Protein AF-A0A966A4X1-F1 (afdb_monomer_lite)

Radius of gyration: 16.73 Å; chains: 1; bounding box: 57×36×43 Å

Sequence (156 aa):
MQEGFRSTYYEDMPSPLDRLRGWPRIDSFNQNGSFVRLFLPYYPVRDNLVLDQLCGRAEEVQDRLACLRRLWAVSIEGKPVSMANFESAERADLGMRGLIGLVPLTGLEPGLHRIEVFWNPNPAEEAAPLDDRYTEVSNRFVIPIAFSPAFEMSLD

Secondary structure (DSSP, 8-state):
--SS--GGGBTTS--TTGGG----EES-SEE-SSEEEEEEEE-HHHHHHHHHHH-----SHHHHHHHHHHTEEEEETTEEEPGGGPEEEEETTTTEEEEEEEEE-TTPPSEEEEEEEEESSS--TT---SBTTB--S-EEEEEEEEE---------

Structure (mmCIF, N/CA/C/O backbone):
data_AF-A0A966A4X1-F1
#
_entry.id   AF-A0A966A4X1-F1
#
loop_
_atom_site.group_PDB
_atom_site.id
_atom_site.type_symbol
_atom_site.label_atom_id
_atom_site.label_alt_id
_atom_site.label_comp_id
_atom_site.label_asym_id
_atom_site.label_entity_id
_atom_site.label_seq_id
_atom_site.pdbx_PDB_ins_code
_atom_site.Cartn_x
_atom_site.Cartn_y
_atom_site.Cartn_z
_atom_site.occupancy
_atom_site.B_iso_or_equiv
_atom_site.auth_seq_id
_atom_site.auth_comp_id
_atom_site.auth_asym_id
_atom_site.auth_atom_id
_atom_site.pdbx_PDB_model_num
ATOM 1 N N . MET A 1 1 ? 11.928 -10.903 14.076 1.00 44.88 1 MET A N 1
ATOM 2 C CA . MET A 1 1 ? 10.459 -10.743 13.996 1.00 44.88 1 MET A CA 1
ATOM 3 C C . MET A 1 1 ? 10.112 -9.922 12.759 1.00 44.88 1 MET A C 1
ATOM 5 O O . MET A 1 1 ? 10.337 -8.717 12.768 1.00 44.88 1 MET A O 1
ATOM 9 N N . GLN A 1 2 ? 9.668 -10.555 11.669 1.00 53.53 2 GLN A N 1
ATOM 10 C CA . GLN A 1 2 ? 9.130 -9.852 10.484 1.00 53.53 2 GLN A CA 1
ATOM 11 C C . GLN A 1 2 ? 7.655 -9.459 10.674 1.00 53.53 2 GLN A C 1
ATOM 13 O O . GLN A 1 2 ? 7.199 -8.497 10.069 1.00 53.53 2 GLN A O 1
ATOM 18 N N . GLU A 1 3 ? 6.967 -10.120 11.604 1.00 64.69 3 GLU A N 1
ATOM 19 C CA . GLU A 1 3 ? 5.580 -9.859 11.983 1.00 64.69 3 GLU A CA 1
ATOM 20 C C . GLU A 1 3 ? 5.522 -8.973 13.237 1.00 64.69 3 GLU A C 1
ATOM 22 O O . GLU A 1 3 ? 6.268 -9.201 14.194 1.00 64.69 3 GLU A O 1
ATOM 27 N N . GLY A 1 4 ? 4.671 -7.942 13.223 1.00 76.25 4 GLY A N 1
ATOM 28 C CA . GLY A 1 4 ? 4.446 -7.054 14.367 1.00 76.25 4 GLY A CA 1
ATOM 29 C C . GLY A 1 4 ? 4.264 -5.582 13.993 1.00 76.25 4 GLY A C 1
ATOM 30 O O . GLY A 1 4 ? 4.464 -5.175 12.849 1.00 76.25 4 GLY A O 1
ATOM 31 N N . PHE A 1 5 ? 3.888 -4.777 14.985 1.00 88.94 5 PHE A N 1
ATOM 32 C CA . PHE A 1 5 ? 3.736 -3.332 14.838 1.00 88.94 5 PHE A CA 1
ATOM 33 C C . PHE A 1 5 ? 5.082 -2.672 14.503 1.00 88.94 5 PHE A C 1
ATOM 35 O O . PHE A 1 5 ? 6.069 -2.855 15.218 1.00 88.94 5 PHE A O 1
ATOM 42 N N . ARG A 1 6 ? 5.123 -1.880 13.426 1.00 90.19 6 ARG A N 1
ATOM 43 C CA . ARG A 1 6 ? 6.301 -1.106 13.015 1.00 90.19 6 ARG A CA 1
ATOM 44 C C . ARG A 1 6 ? 5.876 0.313 12.677 1.00 90.19 6 ARG A C 1
ATOM 46 O O . ARG A 1 6 ? 5.051 0.495 11.789 1.00 90.19 6 ARG A O 1
ATOM 53 N N . SER A 1 7 ? 6.475 1.298 13.347 1.00 90.56 7 SER A N 1
ATOM 54 C CA . SER A 1 7 ? 6.157 2.718 13.142 1.00 90.56 7 SER A CA 1
ATOM 55 C C . SER A 1 7 ? 6.338 3.166 11.689 1.00 90.56 7 SER A C 1
ATOM 57 O O . SER A 1 7 ? 5.587 4.006 11.224 1.00 90.56 7 SER A O 1
ATOM 59 N N . THR A 1 8 ? 7.263 2.540 10.948 1.00 90.94 8 THR A N 1
ATOM 60 C CA . THR A 1 8 ? 7.550 2.813 9.530 1.00 90.94 8 THR A CA 1
ATOM 61 C C . THR A 1 8 ? 6.318 2.775 8.617 1.00 90.94 8 THR A C 1
ATOM 63 O O . THR A 1 8 ? 6.329 3.431 7.576 1.00 90.94 8 THR A O 1
ATOM 66 N N . TYR A 1 9 ? 5.278 2.015 8.980 1.00 93.38 9 TYR A N 1
ATOM 67 C CA . TYR A 1 9 ? 4.041 1.939 8.202 1.00 93.38 9 TYR A CA 1
ATOM 68 C C . TYR A 1 9 ? 3.117 3.146 8.392 1.00 93.38 9 TYR A C 1
ATOM 70 O O . TYR A 1 9 ? 2.237 3.334 7.559 1.00 93.38 9 TYR A O 1
ATOM 78 N N . TYR A 1 10 ? 3.281 3.943 9.449 1.00 94.19 10 TYR A N 1
ATOM 79 C CA . TYR A 1 10 ? 2.341 5.007 9.800 1.00 94.19 10 TYR A CA 1
ATOM 80 C C . TYR A 1 10 ? 2.980 6.378 9.622 1.00 94.19 10 TYR A C 1
ATOM 82 O O . TYR A 1 10 ? 4.070 6.660 10.124 1.00 94.19 10 TYR A O 1
ATOM 90 N N . GLU A 1 11 ? 2.304 7.241 8.880 1.00 91.75 11 GLU A N 1
ATOM 91 C CA . GLU A 1 11 ? 2.813 8.572 8.553 1.00 91.75 11 GLU A CA 1
ATOM 92 C C . GLU A 1 11 ? 2.804 9.521 9.757 1.00 91.75 11 GLU A C 1
ATOM 94 O O . GLU A 1 11 ? 3.646 10.416 9.839 1.00 91.75 11 GLU A O 1
ATOM 99 N N . ASP A 1 12 ? 1.919 9.279 10.723 1.00 93.00 12 ASP A N 1
ATOM 100 C CA . ASP A 1 12 ? 1.836 9.999 11.996 1.00 93.00 12 ASP A CA 1
ATOM 101 C C . ASP A 1 12 ? 2.873 9.553 13.045 1.00 93.00 12 ASP A C 1
ATOM 103 O O . ASP A 1 12 ? 2.985 10.173 14.105 1.00 93.00 12 ASP A O 1
ATOM 107 N N . MET A 1 13 ? 3.689 8.535 12.745 1.00 91.00 13 MET A N 1
ATOM 108 C CA . MET A 1 13 ? 4.776 8.056 13.609 1.00 91.00 13 MET A CA 1
ATOM 109 C C . MET A 1 13 ? 6.148 8.155 12.923 1.00 91.00 13 MET A C 1
ATOM 111 O O . MET A 1 13 ? 6.845 7.146 12.771 1.00 91.00 13 MET A O 1
ATOM 115 N N . PRO A 1 14 ? 6.573 9.358 12.491 1.00 79.62 14 PRO A N 1
ATOM 116 C CA . PRO A 1 14 ? 7.749 9.507 11.648 1.00 79.62 14 PRO A CA 1
ATOM 117 C C . PRO A 1 14 ? 9.046 9.156 12.386 1.00 79.62 14 PRO A C 1
ATOM 119 O O . PRO A 1 14 ? 9.340 9.690 13.455 1.00 79.62 14 PRO A O 1
ATOM 122 N N . SER A 1 15 ? 9.899 8.356 11.743 1.00 80.69 15 SER A N 1
ATOM 123 C CA . SER A 1 15 ? 11.330 8.284 12.049 1.00 80.69 15 SER A CA 1
ATOM 124 C C . SER A 1 15 ? 12.159 8.799 10.867 1.00 80.69 15 SER A C 1
ATOM 126 O O . SER A 1 15 ? 11.844 8.483 9.714 1.00 80.69 15 SER A O 1
ATOM 128 N N . PRO A 1 16 ? 13.264 9.540 11.096 1.00 73.94 16 PRO A N 1
ATOM 129 C CA . PRO A 1 16 ? 14.176 9.951 10.026 1.00 73.94 16 PRO A CA 1
ATOM 130 C C . PRO A 1 16 ? 14.681 8.784 9.164 1.00 73.94 16 PRO A C 1
ATOM 132 O O . PRO A 1 16 ? 14.910 8.955 7.968 1.00 73.94 16 PRO A O 1
ATOM 135 N N . LEU A 1 17 ? 14.808 7.589 9.752 1.00 72.75 17 LEU A N 1
ATOM 136 C CA . LEU A 1 17 ? 15.259 6.375 9.065 1.00 72.75 17 LEU A CA 1
ATOM 137 C C . LEU A 1 17 ? 14.222 5.819 8.080 1.00 72.75 17 LEU A C 1
ATOM 139 O O . LEU A 1 17 ? 14.582 5.099 7.148 1.00 72.75 17 LEU A O 1
ATOM 143 N N . ASP A 1 18 ? 12.945 6.154 8.261 1.00 72.62 18 ASP A N 1
ATOM 144 C CA . ASP A 1 18 ? 11.868 5.597 7.452 1.00 72.62 18 ASP A CA 1
ATOM 145 C C . ASP A 1 18 ? 11.820 6.239 6.066 1.00 72.62 18 ASP A C 1
ATOM 147 O O . ASP A 1 18 ? 11.431 5.576 5.111 1.00 72.62 18 ASP A O 1
ATOM 151 N N . ARG A 1 19 ? 12.255 7.499 5.910 1.00 64.69 19 ARG A N 1
ATOM 152 C CA . ARG A 1 19 ? 12.234 8.221 4.617 1.00 64.69 19 ARG A CA 1
ATOM 153 C C . ARG A 1 19 ? 13.034 7.537 3.509 1.00 64.69 19 ARG A C 1
ATOM 155 O O . ARG A 1 19 ? 12.813 7.811 2.340 1.00 64.69 19 ARG A O 1
ATOM 162 N N . LEU A 1 20 ? 13.967 6.660 3.865 1.00 65.00 20 LEU A N 1
ATOM 163 C CA . LEU A 1 20 ? 14.808 5.941 2.907 1.00 65.00 20 LEU A CA 1
ATOM 164 C C . LEU A 1 20 ? 14.251 4.557 2.551 1.00 65.00 20 LEU A C 1
ATOM 166 O O . LEU A 1 20 ? 14.812 3.868 1.702 1.00 65.00 20 LEU A O 1
ATOM 170 N N . ARG A 1 21 ? 13.168 4.121 3.204 1.00 73.69 21 ARG A N 1
ATOM 171 C CA . ARG A 1 21 ? 12.618 2.776 3.046 1.00 73.69 21 ARG A CA 1
ATOM 172 C C . ARG A 1 21 ? 11.408 2.797 2.118 1.00 73.69 21 ARG A C 1
ATOM 174 O O . ARG A 1 21 ? 10.408 3.444 2.415 1.00 73.69 21 ARG A O 1
ATOM 181 N N . GLY A 1 22 ? 11.484 2.029 1.028 1.00 81.25 22 GLY A N 1
ATOM 182 C CA . GLY A 1 22 ? 10.376 1.773 0.098 1.00 81.25 22 GLY A CA 1
ATOM 183 C C . GLY A 1 22 ? 9.328 0.817 0.677 1.00 81.25 22 GLY A C 1
ATOM 184 O O . GLY A 1 22 ? 9.034 -0.212 0.074 1.00 81.25 22 GLY A O 1
ATOM 185 N N . TRP A 1 23 ? 8.834 1.125 1.877 1.00 91.06 23 TRP A N 1
ATOM 186 C CA . TRP A 1 23 ? 7.811 0.364 2.592 1.00 91.06 23 TRP A CA 1
ATOM 187 C C . TRP A 1 23 ? 6.425 0.966 2.328 1.00 91.06 23 TRP A C 1
ATOM 189 O O . TRP A 1 23 ? 6.318 2.194 2.291 1.00 91.06 23 TRP A O 1
ATOM 199 N N . PRO A 1 24 ? 5.373 0.140 2.178 1.00 95.25 24 PRO A N 1
ATOM 200 C CA . PRO A 1 24 ? 3.994 0.619 2.142 1.00 95.25 24 PRO A CA 1
ATOM 201 C C . PRO A 1 24 ? 3.659 1.491 3.355 1.00 95.25 24 PRO A C 1
ATOM 203 O O . PRO A 1 24 ? 4.196 1.260 4.438 1.00 95.25 24 PRO A O 1
ATOM 206 N N . ARG A 1 25 ? 2.774 2.477 3.193 1.00 94.75 25 ARG A N 1
ATOM 207 C CA . ARG A 1 25 ? 2.383 3.385 4.281 1.00 94.75 25 ARG A CA 1
ATOM 208 C C . ARG A 1 25 ? 0.895 3.659 4.319 1.00 94.75 25 ARG A C 1
ATOM 210 O O . ARG A 1 25 ? 0.246 3.700 3.278 1.00 94.75 25 ARG A O 1
ATOM 217 N N . ILE A 1 26 ? 0.397 3.895 5.522 1.00 96.44 26 ILE A N 1
ATOM 218 C CA . ILE A 1 26 ? -0.952 4.364 5.806 1.00 96.44 26 ILE A CA 1
ATOM 219 C C . ILE A 1 26 ? -0.892 5.578 6.733 1.00 96.44 26 ILE A C 1
ATOM 221 O O . ILE A 1 26 ? 0.132 5.848 7.359 1.00 96.44 26 ILE A O 1
ATOM 225 N N . ASP A 1 27 ? -2.006 6.291 6.851 1.00 94.19 27 ASP A N 1
ATOM 226 C CA . ASP A 1 27 ? -2.049 7.550 7.598 1.00 94.19 27 ASP A CA 1
ATOM 227 C C . ASP A 1 27 ? -1.734 7.370 9.098 1.00 94.19 27 ASP A C 1
ATOM 229 O O . ASP A 1 27 ? -0.924 8.111 9.648 1.00 94.19 27 ASP A O 1
ATOM 233 N N . SER A 1 28 ? -2.348 6.375 9.753 1.00 95.94 28 SER A N 1
ATOM 234 C CA . SER A 1 28 ? -2.230 6.135 11.201 1.00 95.94 28 SER A CA 1
ATOM 235 C C . SER A 1 28 ? -2.497 4.673 11.565 1.00 95.94 28 SER A C 1
ATOM 237 O O . SER A 1 28 ? -3.042 3.910 10.771 1.00 95.94 28 SER A O 1
ATOM 239 N N . PHE A 1 29 ? -2.158 4.259 12.785 1.00 97.06 29 PHE A N 1
ATOM 240 C CA . PHE A 1 29 ? -2.599 2.970 13.323 1.00 97.06 29 PHE A CA 1
ATOM 241 C C . PHE A 1 29 ? -4.111 2.933 13.589 1.00 97.06 29 PHE A C 1
ATOM 243 O O . PHE A 1 29 ? -4.751 1.911 13.345 1.00 97.06 29 PHE A O 1
ATOM 250 N N . ASN A 1 30 ? -4.686 4.039 14.071 1.00 96.31 30 ASN A N 1
ATOM 251 C CA . ASN A 1 30 ? -6.111 4.121 14.386 1.00 96.31 30 ASN A CA 1
ATOM 252 C C . ASN A 1 30 ? -6.902 4.535 13.146 1.00 96.31 30 ASN A C 1
ATOM 254 O O . ASN A 1 30 ? -6.580 5.530 12.498 1.00 96.31 30 ASN A O 1
ATOM 258 N N . GLN A 1 31 ? -7.945 3.777 12.829 1.00 95.94 31 GLN A N 1
ATOM 259 C CA . GLN A 1 31 ? -8.767 3.954 11.640 1.00 95.94 31 GLN A CA 1
ATOM 260 C C . GLN A 1 31 ? -10.229 4.093 12.049 1.00 95.94 31 GLN A C 1
ATOM 262 O O . GLN A 1 31 ? -10.810 3.169 12.612 1.00 95.94 31 GLN A O 1
ATOM 267 N N . ASN A 1 32 ? -10.828 5.243 11.741 1.00 93.31 32 ASN A N 1
ATOM 268 C CA . ASN A 1 32 ? -12.214 5.544 12.119 1.00 93.31 32 ASN A CA 1
ATOM 269 C C . ASN A 1 32 ? -13.142 5.684 10.900 1.00 93.31 32 ASN A C 1
ATOM 271 O O . ASN A 1 32 ? -14.360 5.720 11.056 1.00 93.31 32 ASN A O 1
ATOM 275 N N . GLY A 1 33 ? -12.568 5.805 9.698 1.00 90.88 33 GLY A N 1
ATOM 276 C CA . GLY A 1 33 ? -13.301 5.941 8.439 1.00 90.88 33 GLY A CA 1
ATOM 277 C C . GLY A 1 33 ? -13.663 4.596 7.811 1.00 90.88 33 GLY A C 1
ATOM 278 O O . GLY A 1 33 ? -13.266 3.538 8.285 1.00 90.88 33 GLY A O 1
ATOM 279 N N . SER A 1 34 ? -14.387 4.629 6.693 1.00 92.81 34 SER A N 1
ATOM 280 C CA . SER A 1 34 ? -14.780 3.427 5.940 1.00 92.81 34 SER A CA 1
ATOM 281 C C . SER A 1 34 ? -13.661 2.835 5.076 1.00 92.81 34 SER A C 1
ATOM 283 O O . SER A 1 34 ? -13.851 1.793 4.444 1.00 92.81 34 SER A O 1
ATOM 285 N N . PHE A 1 35 ? -12.496 3.479 5.033 1.00 95.50 35 PHE A N 1
ATOM 286 C CA . PHE A 1 35 ? -11.342 3.054 4.255 1.00 95.50 35 PHE A CA 1
ATOM 287 C C . PHE A 1 35 ? -10.032 3.510 4.898 1.00 95.50 35 PHE A C 1
ATOM 289 O O . PHE A 1 35 ? -9.993 4.503 5.623 1.00 95.50 35 PHE A O 1
ATOM 296 N N . VAL A 1 36 ? -8.951 2.814 4.550 1.00 97.25 36 VAL A N 1
ATOM 297 C CA . VAL A 1 36 ? -7.569 3.223 4.822 1.00 97.25 36 VAL A CA 1
ATOM 298 C C . VAL A 1 36 ? -6.932 3.679 3.523 1.00 97.25 36 VAL A C 1
ATOM 300 O O . VAL A 1 36 ? -6.978 2.965 2.519 1.00 97.25 36 VAL A O 1
ATOM 303 N N . ARG A 1 37 ? -6.300 4.850 3.538 1.00 97.44 37 ARG A N 1
ATOM 304 C CA . ARG A 1 37 ? -5.458 5.300 2.434 1.00 97.44 37 ARG A CA 1
ATOM 305 C C . ARG A 1 37 ? -4.120 4.571 2.500 1.00 97.44 37 ARG A C 1
ATOM 307 O O . ARG A 1 37 ? -3.408 4.682 3.492 1.00 97.44 37 ARG A O 1
ATOM 314 N N . LEU A 1 38 ? -3.795 3.824 1.450 1.00 98.25 38 LEU A N 1
ATOM 315 C CA . LEU A 1 38 ? -2.566 3.047 1.336 1.00 98.25 38 LEU A CA 1
ATOM 316 C C . LEU A 1 38 ? -1.688 3.624 0.228 1.00 98.25 38 LEU A C 1
ATOM 318 O O . LEU A 1 38 ? -2.098 3.678 -0.932 1.00 98.25 38 LEU A O 1
ATOM 322 N N . PHE A 1 39 ? -0.469 4.014 0.585 1.00 97.44 39 PHE A N 1
ATOM 323 C CA . PHE A 1 39 ? 0.583 4.395 -0.346 1.00 97.44 39 PHE A CA 1
ATOM 324 C C . PHE A 1 39 ? 1.551 3.226 -0.557 1.00 97.44 39 PHE A C 1
ATOM 326 O O . PHE A 1 39 ? 2.085 2.660 0.397 1.00 97.44 39 PHE A O 1
ATOM 333 N N . LEU A 1 40 ? 1.794 2.881 -1.818 1.00 97.44 40 LEU A N 1
ATOM 334 C CA . LEU A 1 40 ? 2.724 1.845 -2.255 1.00 97.44 40 LEU A CA 1
ATOM 335 C C . LEU A 1 40 ? 3.886 2.523 -2.990 1.00 97.44 40 LEU A C 1
ATOM 337 O O . LEU A 1 40 ? 3.699 2.981 -4.121 1.00 97.44 40 LEU A O 1
ATOM 341 N N . PRO A 1 41 ? 5.072 2.643 -2.374 1.00 95.06 41 PRO A N 1
ATOM 342 C CA . PRO A 1 41 ? 6.172 3.393 -2.965 1.00 95.06 41 PRO A CA 1
ATOM 343 C C . PRO A 1 41 ? 6.777 2.653 -4.157 1.00 95.06 41 PRO A C 1
ATOM 345 O O . PRO A 1 41 ? 6.968 1.444 -4.119 1.00 95.06 41 PRO A O 1
ATOM 348 N N . TYR A 1 42 ? 7.161 3.402 -5.181 1.00 93.31 42 TYR A N 1
ATOM 349 C CA . TYR A 1 42 ? 7.958 2.921 -6.299 1.00 93.31 42 TYR A CA 1
ATOM 350 C C . TYR A 1 42 ? 9.419 3.324 -6.090 1.00 93.31 42 TYR A C 1
ATOM 352 O O . TYR A 1 42 ? 9.746 4.508 -5.964 1.00 93.31 42 TYR A O 1
ATOM 360 N N . TYR A 1 43 ? 10.301 2.329 -6.044 1.00 90.75 43 TYR A N 1
ATOM 361 C CA . TYR A 1 43 ? 11.736 2.492 -5.869 1.00 90.75 43 TYR A CA 1
ATOM 362 C C . TYR A 1 43 ? 12.474 2.065 -7.148 1.00 90.75 43 TYR A C 1
ATOM 364 O O . TYR A 1 43 ? 12.753 0.876 -7.316 1.00 90.75 43 TYR A O 1
ATOM 372 N N . PRO A 1 44 ? 12.818 3.011 -8.050 1.00 89.25 44 PRO A N 1
ATOM 373 C CA . PRO A 1 44 ? 13.230 2.698 -9.421 1.00 89.25 44 PRO A CA 1
ATOM 374 C C . PRO A 1 44 ? 14.378 1.693 -9.539 1.00 89.25 44 PRO A C 1
ATOM 376 O O . PRO A 1 44 ? 14.347 0.832 -10.408 1.00 89.25 44 PRO A O 1
ATOM 379 N N . VAL A 1 45 ? 15.375 1.776 -8.651 1.00 87.00 45 VAL A N 1
ATOM 380 C CA . VAL A 1 45 ? 16.580 0.927 -8.694 1.00 87.00 45 VAL A CA 1
ATOM 381 C C . VAL A 1 45 ? 16.257 -0.554 -8.462 1.00 87.00 45 VAL A C 1
ATOM 383 O O . VAL A 1 45 ? 16.941 -1.410 -9.010 1.00 87.00 45 VAL A O 1
ATOM 386 N N . ARG A 1 46 ? 15.220 -0.851 -7.671 1.00 88.88 46 ARG A N 1
ATOM 387 C CA . ARG A 1 46 ? 14.764 -2.217 -7.378 1.00 88.88 46 ARG A CA 1
ATOM 388 C C . ARG A 1 46 ? 13.614 -2.622 -8.295 1.00 88.88 46 ARG A C 1
ATOM 390 O O . ARG A 1 46 ? 13.628 -3.695 -8.880 1.00 88.88 46 ARG A O 1
ATOM 397 N N . ASP A 1 47 ? 12.605 -1.764 -8.397 1.00 90.62 47 ASP A N 1
ATOM 398 C CA . ASP A 1 47 ? 11.329 -2.117 -9.011 1.00 90.62 47 ASP A CA 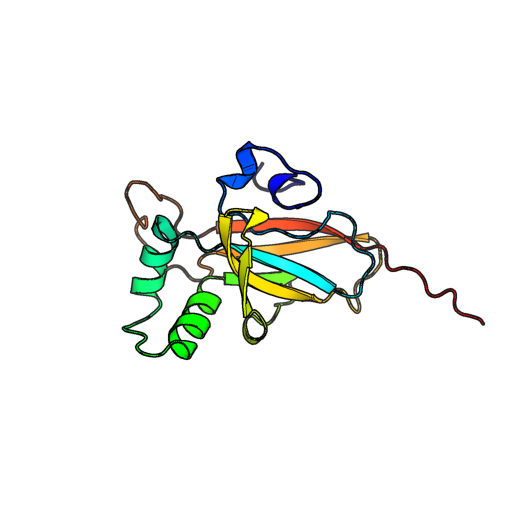1
ATOM 399 C C . ASP A 1 47 ? 11.439 -2.239 -10.533 1.00 90.62 47 ASP A C 1
ATOM 401 O O . ASP A 1 47 ? 10.761 -3.085 -11.108 1.00 90.62 47 ASP A O 1
ATOM 405 N N . ASN A 1 48 ? 12.328 -1.480 -11.189 1.00 88.94 48 ASN A N 1
ATOM 406 C CA . ASN A 1 48 ? 12.538 -1.626 -12.636 1.00 88.94 48 ASN A CA 1
ATOM 407 C C . ASN A 1 48 ? 13.064 -3.006 -13.015 1.00 88.94 48 ASN A C 1
ATOM 409 O O . ASN A 1 48 ? 12.640 -3.538 -14.030 1.00 88.94 48 ASN A O 1
ATOM 413 N N . LEU A 1 49 ? 13.894 -3.623 -12.170 1.00 87.38 49 LEU A N 1
ATOM 414 C CA . LEU A 1 49 ? 14.413 -4.972 -12.418 1.00 87.38 49 LEU A CA 1
ATOM 415 C C . LEU A 1 49 ? 13.284 -6.006 -12.515 1.00 87.38 49 LEU A C 1
ATOM 417 O O . LEU A 1 49 ? 13.359 -6.937 -13.311 1.00 87.38 49 LEU A O 1
ATOM 421 N N . VAL A 1 50 ? 12.229 -5.830 -11.713 1.00 88.38 50 VAL A N 1
ATOM 422 C CA . VAL A 1 50 ? 11.039 -6.689 -11.738 1.00 88.38 50 VAL A CA 1
ATOM 423 C C . VAL A 1 50 ? 10.122 -6.304 -12.897 1.00 88.38 50 VAL A C 1
ATOM 425 O O . VAL A 1 50 ? 9.635 -7.170 -13.621 1.00 88.38 50 VAL A O 1
ATOM 428 N N . LEU A 1 51 ? 9.878 -5.007 -13.092 1.00 88.25 51 LEU A N 1
ATOM 429 C CA . LEU A 1 51 ? 8.975 -4.514 -14.134 1.00 88.25 51 LEU A CA 1
ATOM 430 C C . LEU A 1 51 ? 9.478 -4.856 -15.541 1.00 88.25 51 LEU A C 1
ATOM 432 O O . LEU A 1 51 ? 8.658 -5.233 -16.370 1.00 88.25 51 LEU A O 1
ATOM 436 N N . ASP A 1 52 ? 10.790 -4.823 -15.787 1.00 85.00 52 ASP A N 1
ATOM 437 C CA . ASP A 1 52 ? 11.400 -5.220 -17.064 1.00 85.00 52 ASP A CA 1
ATOM 438 C C . ASP A 1 52 ? 11.140 -6.702 -17.405 1.00 85.00 52 ASP A C 1
ATOM 440 O O . ASP A 1 52 ? 11.137 -7.084 -18.575 1.00 85.00 52 ASP A O 1
ATOM 444 N N . GLN A 1 53 ? 10.902 -7.547 -16.393 1.00 82.06 53 GLN A N 1
ATOM 445 C CA . GLN A 1 53 ? 10.542 -8.959 -16.565 1.00 82.06 53 GLN A CA 1
ATOM 446 C C . GLN A 1 53 ? 9.025 -9.156 -16.676 1.00 82.06 53 GLN A C 1
ATOM 448 O O . GLN A 1 53 ? 8.547 -9.920 -17.514 1.00 82.06 53 GLN A O 1
ATOM 453 N N . LEU A 1 54 ? 8.251 -8.480 -15.818 1.00 80.31 54 LEU A N 1
ATOM 454 C CA . LEU A 1 54 ? 6.790 -8.610 -15.760 1.00 80.31 54 LEU A CA 1
ATOM 455 C C . LEU A 1 54 ? 6.091 -7.978 -16.963 1.00 80.31 54 LEU A C 1
ATOM 457 O O . LEU A 1 54 ? 4.975 -8.380 -17.327 1.00 80.31 54 LEU A O 1
ATOM 461 N N . CYS A 1 55 ? 6.709 -6.952 -17.530 1.00 79.44 55 CYS A N 1
ATOM 462 C CA . CYS A 1 55 ? 6.131 -6.112 -18.549 1.00 79.44 55 CYS A CA 1
ATOM 463 C C . CYS A 1 55 ? 7.077 -6.067 -19.741 1.00 79.44 55 CYS A C 1
ATOM 465 O O . CYS A 1 55 ? 8.232 -5.673 -19.627 1.00 79.44 55 CYS A O 1
ATOM 467 N N . GLY A 1 56 ? 6.564 -6.451 -20.914 1.00 68.62 56 GLY A N 1
ATOM 468 C CA . GLY A 1 56 ? 7.231 -6.127 -22.172 1.00 68.62 56 GLY A CA 1
ATOM 469 C C . GLY A 1 56 ? 7.322 -4.608 -22.365 1.00 68.62 56 GLY A C 1
ATOM 470 O O . GLY A 1 56 ? 6.947 -3.831 -21.486 1.00 68.62 56 GLY A O 1
ATOM 471 N N . ARG A 1 57 ? 7.777 -4.153 -23.537 1.00 62.16 57 ARG A N 1
ATOM 472 C CA . ARG A 1 57 ? 7.804 -2.716 -23.866 1.00 62.16 57 ARG A CA 1
ATOM 473 C C . ARG A 1 57 ? 6.387 -2.124 -23.795 1.00 62.16 57 ARG A C 1
ATOM 475 O O . ARG A 1 57 ? 5.634 -2.202 -24.755 1.00 62.16 57 ARG A O 1
ATOM 482 N N . ALA A 1 58 ? 6.030 -1.554 -22.647 1.00 66.81 58 ALA A N 1
ATOM 483 C CA . ALA A 1 58 ? 4.806 -0.793 -22.452 1.00 66.81 58 ALA A CA 1
ATOM 484 C C . ALA A 1 58 ? 5.014 0.599 -23.059 1.00 66.81 58 ALA A C 1
ATOM 486 O O . ALA A 1 58 ? 5.695 1.460 -22.484 1.00 66.81 58 ALA A O 1
ATOM 487 N N . GLU A 1 59 ? 4.488 0.803 -24.263 1.00 70.12 59 GLU A N 1
ATOM 488 C CA . GLU A 1 59 ? 4.718 2.035 -25.017 1.00 70.12 59 GLU A CA 1
ATOM 489 C C . GLU A 1 59 ? 3.855 3.188 -24.486 1.00 70.12 59 GLU A C 1
ATOM 491 O O . GLU A 1 59 ? 4.364 4.304 -24.345 1.00 70.12 59 GLU A O 1
ATOM 496 N N . GLU A 1 60 ? 2.618 2.910 -24.061 1.00 78.56 60 GLU A N 1
ATOM 497 C CA . GLU A 1 60 ? 1.680 3.913 -23.550 1.00 78.56 60 GLU A CA 1
ATOM 498 C C . GLU A 1 60 ? 1.719 4.088 -22.021 1.00 78.56 60 GLU A C 1
ATOM 500 O O . GLU A 1 60 ? 2.060 3.187 -21.254 1.00 78.56 60 GLU A O 1
ATOM 505 N N . VAL A 1 61 ? 1.323 5.275 -21.543 1.00 74.75 61 VAL A N 1
ATOM 506 C CA . VAL A 1 61 ? 1.285 5.599 -20.102 1.00 74.75 61 VAL A CA 1
ATOM 507 C C . VAL A 1 61 ? 0.308 4.700 -19.337 1.00 74.75 61 VAL A C 1
ATOM 509 O O . VAL A 1 61 ? 0.618 4.279 -18.222 1.00 74.75 61 VAL A O 1
ATOM 512 N N . GLN A 1 62 ? -0.850 4.381 -19.924 1.00 79.12 62 GLN A N 1
ATOM 513 C CA . GLN A 1 62 ? -1.850 3.520 -19.282 1.00 79.12 62 GLN A CA 1
ATOM 514 C C . GLN A 1 62 ? -1.335 2.089 -19.108 1.00 79.12 62 GLN A C 1
ATOM 516 O O . GLN A 1 62 ? -1.503 1.507 -18.035 1.00 79.12 62 GLN A O 1
ATOM 521 N N . ASP A 1 63 ? -0.609 1.568 -20.098 1.00 82.19 63 ASP A N 1
ATOM 522 C CA . ASP A 1 63 ? 0.032 0.254 -20.018 1.00 82.19 63 ASP A CA 1
ATOM 523 C C . ASP A 1 63 ? 1.110 0.219 -18.934 1.00 82.19 63 ASP A C 1
ATOM 525 O O . ASP A 1 63 ? 1.216 -0.754 -18.186 1.00 82.19 63 ASP A O 1
ATOM 529 N N . ARG A 1 64 ? 1.877 1.307 -18.782 1.00 84.12 64 ARG A N 1
ATOM 530 C CA . ARG A 1 64 ? 2.881 1.437 -17.714 1.00 84.12 64 ARG A CA 1
ATOM 531 C C . ARG A 1 64 ? 2.246 1.484 -16.328 1.00 84.12 64 ARG A C 1
ATOM 533 O O . ARG A 1 64 ? 2.774 0.869 -15.406 1.00 84.12 64 ARG A O 1
ATOM 540 N N . LEU A 1 65 ? 1.113 2.169 -16.163 1.00 89.69 65 LEU A N 1
ATOM 541 C CA . LEU A 1 65 ? 0.388 2.194 -14.890 1.00 89.69 65 LEU A CA 1
ATOM 542 C C . LEU A 1 65 ? -0.232 0.828 -14.568 1.00 89.69 65 LEU A C 1
ATOM 544 O O . LEU A 1 65 ? -0.105 0.341 -13.444 1.00 89.69 65 LEU A O 1
ATOM 548 N N . ALA A 1 66 ? -0.869 0.187 -15.550 1.00 89.69 66 ALA A N 1
ATOM 549 C CA . ALA A 1 66 ? -1.403 -1.165 -15.407 1.00 89.69 66 ALA A CA 1
ATOM 550 C C . ALA A 1 66 ? -0.296 -2.168 -15.046 1.00 89.69 66 ALA A C 1
ATOM 552 O O . ALA A 1 66 ? -0.473 -2.998 -14.156 1.00 89.69 66 ALA A O 1
ATOM 553 N N . CYS A 1 67 ? 0.869 -2.040 -15.678 1.00 89.62 67 CYS A N 1
ATOM 554 C CA . CYS A 1 67 ? 2.075 -2.784 -15.350 1.00 89.62 67 CYS A CA 1
ATOM 555 C C . CYS A 1 67 ? 2.548 -2.523 -13.909 1.00 89.62 67 CYS A C 1
ATOM 557 O O . CYS A 1 67 ? 2.722 -3.471 -13.147 1.00 89.62 67 CYS A O 1
ATOM 559 N N . LEU A 1 68 ? 2.684 -1.258 -13.494 1.00 92.12 68 LEU A N 1
ATOM 560 C CA . LEU A 1 68 ? 3.121 -0.899 -12.141 1.00 92.12 68 LEU A CA 1
ATOM 561 C C . LEU A 1 68 ? 2.188 -1.468 -11.062 1.00 92.12 68 LEU A C 1
ATOM 563 O O . LEU A 1 68 ? 2.652 -1.920 -10.018 1.00 92.12 68 LEU A O 1
ATOM 567 N N . ARG A 1 69 ? 0.875 -1.509 -11.319 1.00 95.38 69 ARG A N 1
ATOM 568 C CA . ARG A 1 69 ? -0.106 -2.141 -10.421 1.00 95.38 69 ARG A CA 1
ATOM 569 C C . ARG A 1 69 ? 0.157 -3.637 -10.216 1.00 95.38 69 ARG A C 1
ATOM 571 O O . ARG A 1 69 ? -0.111 -4.128 -9.128 1.00 95.38 69 ARG A O 1
ATOM 578 N N . ARG A 1 70 ? 0.716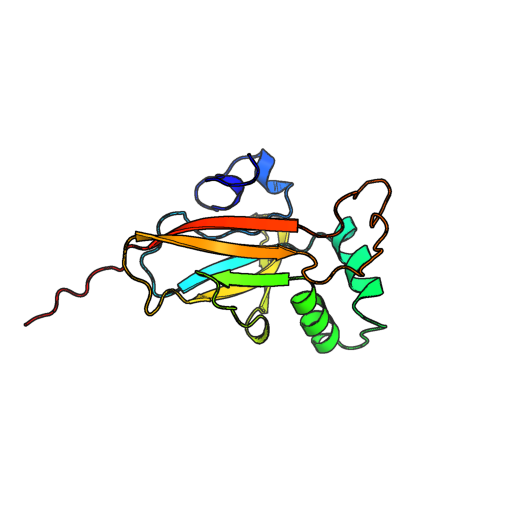 -4.353 -11.204 1.00 93.31 70 ARG A N 1
ATOM 579 C CA . ARG A 1 70 ? 1.045 -5.795 -11.104 1.00 93.31 70 ARG A CA 1
ATOM 580 C C . ARG A 1 70 ? 2.220 -6.088 -10.174 1.00 93.31 70 ARG A C 1
ATOM 582 O O . ARG A 1 70 ? 2.382 -7.232 -9.759 1.00 93.31 70 ARG A O 1
ATOM 589 N N . LEU A 1 71 ? 3.020 -5.077 -9.834 1.00 93.62 71 LEU A N 1
ATOM 590 C CA . LEU A 1 71 ? 4.107 -5.212 -8.865 1.00 93.62 71 LEU A CA 1
ATOM 591 C C . LEU A 1 71 ? 3.591 -5.472 -7.444 1.00 93.62 71 LEU A C 1
ATOM 593 O O . LEU A 1 71 ? 4.339 -5.962 -6.601 1.00 93.62 71 LEU A O 1
ATOM 597 N N . TRP A 1 72 ? 2.327 -5.146 -7.177 1.00 96.88 72 TRP A N 1
ATOM 598 C CA . TRP A 1 72 ? 1.748 -5.179 -5.845 1.00 96.88 72 TRP A CA 1
ATOM 599 C C . TRP A 1 72 ? 0.493 -6.047 -5.797 1.00 96.88 72 TRP A C 1
ATOM 601 O O . TRP A 1 72 ? -0.315 -6.058 -6.722 1.00 96.88 72 TRP A O 1
ATOM 611 N N . ALA A 1 73 ? 0.298 -6.730 -4.675 1.00 97.88 73 ALA A N 1
ATOM 612 C CA . ALA A 1 73 ? -0.994 -7.274 -4.280 1.00 97.88 73 ALA A CA 1
ATOM 613 C C . ALA A 1 73 ? -1.330 -6.793 -2.869 1.00 97.88 73 ALA A C 1
ATOM 615 O O . ALA A 1 73 ? -0.454 -6.713 -2.008 1.00 97.88 73 ALA A O 1
ATOM 616 N N . VAL A 1 74 ? -2.599 -6.467 -2.639 1.00 98.44 74 VAL A N 1
ATOM 617 C CA . VAL A 1 74 ? -3.094 -5.965 -1.356 1.00 98.44 74 VAL A CA 1
ATOM 618 C C . VAL A 1 74 ? -4.287 -6.807 -0.932 1.00 98.44 74 VAL A C 1
ATOM 620 O O . VAL A 1 74 ? -5.145 -7.142 -1.749 1.00 98.44 74 VAL A O 1
ATOM 623 N N . SER A 1 75 ? -4.358 -7.141 0.349 1.00 98.12 75 SER A N 1
ATOM 624 C CA . SER A 1 75 ? -5.526 -7.773 0.953 1.00 98.12 75 SER A CA 1
ATOM 625 C C . SER A 1 75 ? -5.750 -7.260 2.370 1.00 98.12 75 SER A C 1
ATOM 627 O O . SER A 1 75 ? -4.834 -6.733 3.000 1.00 98.12 75 SER A O 1
ATOM 629 N N . ILE A 1 76 ? -6.970 -7.411 2.867 1.00 97.38 76 ILE A N 1
ATOM 630 C CA . ILE A 1 76 ? -7.323 -7.158 4.263 1.00 97.38 76 ILE A CA 1
ATOM 631 C C . ILE A 1 76 ? -8.142 -8.338 4.772 1.00 97.38 76 ILE A C 1
ATOM 633 O O . ILE A 1 76 ? -9.099 -8.749 4.115 1.00 97.38 76 ILE A O 1
ATOM 637 N N . GLU A 1 77 ? -7.727 -8.937 5.889 1.00 93.50 77 GLU A N 1
ATOM 638 C CA . GLU A 1 77 ? -8.343 -10.166 6.423 1.00 93.50 77 GLU A CA 1
ATOM 639 C C . GLU A 1 77 ? -8.491 -11.275 5.355 1.00 93.50 77 GLU A C 1
ATOM 641 O O . GLU A 1 77 ? -9.535 -11.912 5.207 1.00 93.50 77 GLU A O 1
ATOM 646 N N . GLY A 1 78 ? -7.452 -11.444 4.525 1.00 94.06 78 GLY A N 1
ATOM 647 C CA . GLY A 1 78 ? -7.417 -12.407 3.417 1.00 94.06 78 GLY A CA 1
ATOM 648 C C . GLY A 1 78 ? -8.293 -12.056 2.206 1.00 94.06 78 GLY A C 1
ATOM 649 O O . GLY A 1 78 ? -8.240 -12.759 1.197 1.00 94.06 78 GLY A O 1
ATOM 650 N N . LYS A 1 79 ? -9.077 -10.972 2.254 1.00 96.75 79 LYS A N 1
ATOM 651 C CA . LYS A 1 79 ? -9.904 -10.507 1.131 1.00 96.75 79 LYS A CA 1
ATOM 652 C C . LYS A 1 79 ? -9.067 -9.623 0.198 1.00 96.75 79 LYS A C 1
ATOM 654 O O . LYS A 1 79 ? -8.556 -8.598 0.656 1.00 96.75 79 LYS A O 1
ATOM 659 N N . PRO A 1 80 ? -8.921 -9.968 -1.095 1.00 97.38 80 PRO A N 1
ATOM 660 C CA . PRO A 1 80 ? -8.154 -9.157 -2.035 1.00 97.38 80 PRO A CA 1
ATOM 661 C C . PRO A 1 80 ? -8.757 -7.763 -2.232 1.00 97.38 80 PRO A C 1
ATOM 663 O O . PRO A 1 80 ? -9.967 -7.613 -2.399 1.00 97.38 80 PRO A O 1
ATOM 666 N N . VAL A 1 81 ? -7.896 -6.750 -2.279 1.00 97.75 81 VAL A N 1
ATOM 667 C CA . VAL A 1 81 ? -8.245 -5.384 -2.678 1.00 97.75 81 VAL A CA 1
ATOM 668 C C . VAL A 1 81 ? -7.881 -5.205 -4.148 1.00 97.75 81 VAL A C 1
ATOM 670 O O . VAL A 1 81 ? -6.776 -5.541 -4.574 1.00 97.75 81 VAL A O 1
ATOM 673 N N . SER A 1 82 ? -8.812 -4.675 -4.944 1.00 96.69 82 SER A N 1
ATOM 674 C CA . SER A 1 82 ? -8.574 -4.464 -6.373 1.00 96.69 82 SER A CA 1
ATOM 675 C C . SER A 1 82 ? -7.499 -3.403 -6.610 1.00 96.69 82 SER A C 1
ATOM 677 O O . SER A 1 82 ? -7.676 -2.231 -6.274 1.00 96.69 82 SER A O 1
ATOM 679 N N . MET A 1 83 ? -6.420 -3.796 -7.285 1.00 96.81 83 MET A N 1
ATOM 680 C CA . MET A 1 83 ? -5.358 -2.881 -7.709 1.00 96.81 83 MET A CA 1
ATOM 681 C C . MET A 1 83 ? -5.793 -1.937 -8.844 1.00 96.81 83 MET A C 1
ATOM 683 O O . MET A 1 83 ? -5.100 -0.962 -9.121 1.00 96.81 83 MET A O 1
ATOM 687 N N . ALA A 1 84 ? -6.934 -2.186 -9.502 1.00 93.69 84 ALA A N 1
ATOM 688 C CA . ALA A 1 84 ? -7.412 -1.368 -10.623 1.00 93.69 84 ALA A CA 1
ATOM 689 C C . ALA A 1 84 ? -7.722 0.085 -10.221 1.00 93.69 84 ALA A C 1
ATOM 691 O O . ALA A 1 84 ? -7.574 0.989 -11.040 1.00 93.69 84 ALA A O 1
ATOM 692 N N . ASN A 1 85 ? -8.093 0.303 -8.955 1.00 90.94 85 ASN A N 1
ATOM 693 C CA . ASN A 1 85 ? -8.457 1.615 -8.416 1.00 90.94 85 ASN A CA 1
ATOM 694 C C . ASN A 1 85 ? -7.273 2.347 -7.763 1.00 90.94 85 ASN A C 1
ATOM 696 O O . ASN A 1 85 ? -7.456 3.420 -7.200 1.00 90.94 85 ASN A O 1
ATOM 700 N N . PHE A 1 86 ? -6.069 1.769 -7.799 1.00 97.31 86 PHE A N 1
ATOM 701 C CA . PHE A 1 86 ? -4.869 2.451 -7.325 1.00 97.31 86 PHE A CA 1
ATOM 702 C C . PHE A 1 86 ? -4.364 3.411 -8.399 1.00 97.31 86 PHE A C 1
ATOM 704 O O . PHE A 1 86 ? -4.126 3.005 -9.537 1.00 97.31 86 PHE A O 1
ATOM 711 N N . GLU A 1 87 ? -4.168 4.672 -8.055 1.00 96.38 87 GLU A N 1
ATOM 712 C CA . GLU A 1 87 ? -3.719 5.719 -8.972 1.00 96.38 87 GLU A CA 1
ATOM 713 C C . GLU A 1 87 ? -2.239 6.030 -8.769 1.00 96.38 87 GLU A C 1
ATOM 715 O O . GLU A 1 87 ? -1.687 5.799 -7.695 1.00 96.38 87 GLU A O 1
ATOM 720 N N . SER A 1 88 ? -1.575 6.563 -9.796 1.00 95.94 88 SER A N 1
ATOM 721 C CA . SER A 1 88 ? -0.219 7.089 -9.635 1.00 95.94 88 SER A CA 1
ATOM 722 C C . SER A 1 88 ? -0.221 8.252 -8.649 1.00 95.94 88 SER A C 1
ATOM 724 O O . SER A 1 88 ? -1.039 9.162 -8.773 1.00 95.94 88 SER A O 1
ATOM 726 N N . ALA A 1 89 ? 0.730 8.264 -7.724 1.00 95.50 89 ALA A N 1
ATOM 727 C CA . ALA A 1 89 ? 0.858 9.312 -6.728 1.00 95.50 89 ALA A CA 1
ATO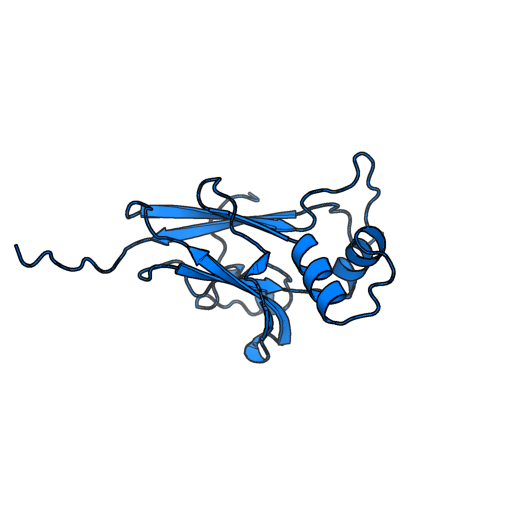M 728 C C . ALA A 1 89 ? 2.291 9.829 -6.635 1.00 95.50 89 ALA A C 1
ATOM 730 O O . ALA A 1 89 ? 3.260 9.069 -6.723 1.00 95.50 89 ALA A O 1
ATOM 731 N N . GLU A 1 90 ? 2.407 11.130 -6.386 1.00 94.69 90 GLU A N 1
ATOM 732 C CA . GLU A 1 90 ? 3.640 11.774 -5.956 1.00 94.69 90 GLU A CA 1
ATOM 733 C C . GLU A 1 90 ? 3.454 12.309 -4.533 1.00 94.69 90 GLU A C 1
ATOM 735 O O . GLU A 1 90 ? 2.498 13.020 -4.230 1.00 94.69 90 GLU A O 1
ATOM 740 N N . ARG A 1 91 ? 4.377 11.937 -3.651 1.00 90.06 91 ARG A N 1
ATOM 741 C CA . ARG A 1 91 ? 4.441 12.335 -2.248 1.00 90.06 91 ARG A CA 1
ATOM 742 C C . ARG A 1 91 ? 5.690 13.170 -2.041 1.00 90.06 91 ARG A C 1
ATOM 744 O O . ARG A 1 91 ? 6.735 12.660 -1.637 1.00 90.06 91 ARG A O 1
ATOM 751 N N . ALA A 1 92 ? 5.587 14.457 -2.372 1.00 87.62 92 ALA A N 1
ATOM 752 C CA . ALA A 1 92 ? 6.691 15.412 -2.268 1.00 87.62 92 ALA A CA 1
ATOM 753 C C . ALA A 1 92 ? 7.224 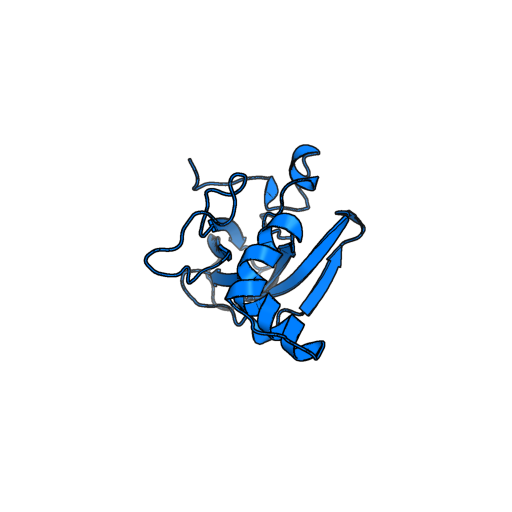15.548 -0.830 1.00 87.62 92 ALA A C 1
ATOM 755 O O . ALA A 1 92 ? 8.422 15.715 -0.625 1.00 87.62 92 ALA A O 1
ATOM 756 N N . ASP A 1 93 ? 6.349 15.399 0.163 1.00 85.94 93 ASP A N 1
ATOM 757 C CA . ASP A 1 93 ? 6.676 15.375 1.590 1.00 85.94 93 ASP A CA 1
ATOM 758 C C . ASP A 1 93 ? 7.579 14.193 1.987 1.00 85.94 93 ASP A C 1
ATOM 760 O O . ASP A 1 93 ? 8.400 14.312 2.900 1.00 85.94 93 ASP A O 1
ATOM 764 N N . LEU A 1 94 ? 7.469 13.072 1.268 1.00 83.38 94 LEU A N 1
ATOM 765 C CA . LEU A 1 94 ? 8.317 11.889 1.434 1.00 83.38 94 LEU A CA 1
ATOM 766 C C . LEU A 1 94 ? 9.460 11.826 0.408 1.00 83.38 94 LEU A C 1
ATOM 768 O O . LEU A 1 94 ? 10.359 11.001 0.554 1.00 83.38 94 LEU A O 1
ATOM 772 N N . GLY A 1 95 ? 9.430 12.666 -0.632 1.00 87.44 95 GLY A N 1
ATOM 773 C CA . GLY A 1 95 ? 10.328 12.570 -1.785 1.00 87.44 95 GLY A CA 1
ATOM 774 C C . GLY A 1 95 ? 10.115 11.297 -2.613 1.00 87.44 95 GLY A C 1
ATOM 775 O O . GLY A 1 95 ? 11.057 10.805 -3.232 1.00 87.44 95 GLY A O 1
ATOM 776 N N . MET A 1 96 ? 8.903 10.731 -2.596 1.00 90.19 96 MET A N 1
ATOM 777 C CA . MET A 1 96 ? 8.595 9.439 -3.218 1.00 90.19 96 MET A CA 1
ATOM 778 C C . MET A 1 96 ? 7.512 9.554 -4.287 1.00 90.19 96 MET A C 1
ATOM 780 O O . MET A 1 96 ? 6.619 10.394 -4.219 1.00 90.19 96 MET A O 1
ATOM 784 N N . ARG A 1 97 ? 7.560 8.642 -5.255 1.00 93.75 97 ARG A N 1
ATOM 785 C CA . ARG A 1 97 ? 6.468 8.362 -6.193 1.00 93.75 97 ARG A CA 1
ATOM 786 C C . ARG A 1 97 ? 5.983 6.939 -5.977 1.00 93.75 97 ARG A C 1
ATOM 788 O O . ARG A 1 97 ? 6.690 6.147 -5.359 1.00 93.75 97 ARG A O 1
ATOM 795 N N . GLY A 1 98 ? 4.802 6.609 -6.473 1.00 95.56 98 GLY A N 1
ATOM 796 C CA . GLY A 1 98 ? 4.252 5.269 -6.322 1.00 95.56 98 GLY A CA 1
ATOM 797 C C . GLY A 1 98 ? 2.795 5.184 -6.731 1.00 95.56 98 GLY A C 1
ATOM 798 O O . GLY A 1 98 ? 2.349 5.908 -7.622 1.00 95.56 98 GLY A O 1
ATOM 799 N N . LEU A 1 99 ? 2.066 4.302 -6.059 1.00 97.81 99 LEU A N 1
ATOM 800 C CA . LEU A 1 99 ? 0.623 4.169 -6.179 1.00 97.81 99 LEU A CA 1
ATOM 801 C C . LEU A 1 99 ? -0.061 4.595 -4.880 1.00 97.81 99 LEU A C 1
ATOM 803 O O . LEU A 1 99 ? 0.475 4.372 -3.796 1.00 97.81 99 LEU A O 1
ATOM 807 N N . ILE A 1 100 ? -1.258 5.160 -4.980 1.00 98.00 100 ILE A N 1
ATOM 808 C CA . ILE A 1 100 ? -2.144 5.406 -3.843 1.00 98.00 100 ILE A CA 1
ATOM 809 C C . ILE A 1 100 ? -3.503 4.773 -4.108 1.00 98.00 100 ILE A C 1
ATOM 811 O O . ILE A 1 100 ? -4.011 4.822 -5.225 1.00 98.00 100 ILE A O 1
ATOM 815 N N . GLY A 1 101 ? -4.093 4.166 -3.089 1.00 97.94 101 GLY A N 1
ATOM 816 C CA . GLY A 1 101 ? -5.409 3.556 -3.197 1.00 97.94 101 GLY A CA 1
ATOM 817 C C . GLY A 1 101 ? -6.096 3.448 -1.849 1.00 97.94 101 GLY A C 1
ATOM 818 O O . GLY A 1 101 ? -5.540 3.822 -0.814 1.00 97.94 101 GLY A O 1
ATOM 819 N N . LEU A 1 102 ? -7.326 2.946 -1.879 1.00 98.06 102 LEU A N 1
ATOM 820 C CA . LEU A 1 102 ? -8.162 2.783 -0.698 1.00 98.06 102 LEU A CA 1
ATOM 821 C C . LEU A 1 102 ? -8.346 1.300 -0.385 1.00 98.06 102 LEU A C 1
ATOM 823 O O . LEU A 1 102 ? -8.758 0.519 -1.244 1.00 98.06 102 LEU A O 1
ATOM 827 N N . VAL A 1 103 ? -8.070 0.926 0.860 1.00 98.12 103 VAL A N 1
ATOM 828 C CA . VAL A 1 103 ? -8.395 -0.389 1.415 1.00 98.12 103 VAL A CA 1
ATOM 829 C C . VAL A 1 103 ? -9.729 -0.270 2.152 1.00 98.12 103 VAL A C 1
ATOM 831 O O . VAL A 1 103 ? -9.808 0.509 3.103 1.00 98.12 103 VAL A O 1
ATOM 834 N N . PRO A 1 104 ? -10.788 -0.984 1.734 1.00 96.38 104 PRO A N 1
ATOM 835 C CA . PRO A 1 104 ? -12.100 -0.870 2.362 1.00 96.38 104 PRO A CA 1
ATOM 836 C C . PRO A 1 104 ? -12.105 -1.495 3.762 1.00 96.38 104 PRO A C 1
ATOM 838 O O . PRO A 1 104 ? -11.585 -2.592 3.956 1.00 96.38 104 PRO A O 1
ATOM 841 N N . LEU A 1 105 ? -12.744 -0.813 4.714 1.00 95.38 105 LEU A N 1
ATOM 842 C CA . LEU A 1 105 ? -12.997 -1.305 6.076 1.00 95.38 105 LEU A CA 1
ATOM 843 C C . LEU A 1 105 ? -14.470 -1.667 6.312 1.00 95.38 105 LEU A C 1
ATOM 845 O O . LEU A 1 105 ? -14.827 -2.203 7.358 1.00 95.38 105 LEU A O 1
ATOM 849 N N . THR A 1 106 ? -15.344 -1.381 5.345 1.00 90.75 106 THR A N 1
ATOM 850 C CA . THR A 1 106 ? -16.774 -1.689 5.433 1.00 90.75 106 THR A CA 1
ATOM 851 C C . THR A 1 106 ? -17.011 -3.180 5.675 1.00 90.75 106 THR A C 1
ATOM 853 O O . THR A 1 106 ? -16.503 -4.031 4.945 1.00 90.75 106 THR A O 1
ATOM 856 N N . GLY A 1 107 ? -17.829 -3.488 6.683 1.00 89.88 107 GLY A N 1
ATOM 857 C CA . GLY A 1 107 ? -18.169 -4.862 7.056 1.00 89.88 107 GLY A CA 1
ATOM 858 C C . GLY A 1 107 ? -17.100 -5.579 7.885 1.00 89.88 107 GLY A C 1
ATOM 859 O O . GLY A 1 107 ? -17.209 -6.790 8.069 1.00 89.88 107 GLY A O 1
ATOM 860 N N . LEU A 1 108 ? -16.069 -4.872 8.359 1.00 93.88 108 LEU A N 1
ATOM 861 C CA . LEU A 1 108 ? -15.190 -5.362 9.418 1.00 93.88 108 LEU A CA 1
ATOM 862 C C . LEU A 1 108 ? -15.776 -5.007 10.789 1.00 93.88 108 LEU A C 1
ATOM 864 O O . LEU A 1 108 ? -16.335 -3.928 10.970 1.00 93.88 108 LEU A O 1
ATOM 868 N N . GLU A 1 109 ? -15.622 -5.903 11.758 1.00 94.44 109 GLU A N 1
ATOM 869 C CA . GLU A 1 109 ? -15.953 -5.613 13.157 1.00 94.44 109 GLU A CA 1
ATOM 870 C C . GLU A 1 109 ? -14.950 -4.615 13.756 1.00 94.44 109 GLU A C 1
ATOM 872 O O . GLU A 1 109 ? -13.786 -4.617 13.352 1.00 94.44 109 GLU A O 1
ATOM 877 N N . PRO A 1 110 ? -15.322 -3.783 14.742 1.00 95.50 110 PRO A N 1
ATOM 878 C CA . PRO A 1 110 ? -14.346 -2.988 15.483 1.00 95.50 110 PRO A CA 1
ATOM 879 C C . PRO A 1 110 ? -13.262 -3.878 16.118 1.00 95.50 110 PRO A C 1
ATOM 881 O O . PRO A 1 110 ? -13.564 -4.918 16.702 1.00 95.50 110 PRO A O 1
ATOM 884 N N . GLY A 1 111 ? -11.992 -3.477 16.032 1.00 95.81 111 GLY A N 1
ATOM 885 C CA . GLY A 1 111 ? -10.875 -4.235 16.600 1.00 95.81 111 GLY A CA 1
ATOM 886 C C . GLY A 1 111 ? -9.582 -4.170 15.790 1.00 95.81 111 GLY A C 1
ATOM 887 O O . GLY A 1 111 ? -9.390 -3.295 14.947 1.00 95.81 111 GLY A O 1
ATOM 888 N N . LEU A 1 112 ? -8.664 -5.094 16.086 1.00 97.12 112 LEU A N 1
ATOM 889 C CA . LEU A 1 112 ? -7.379 -5.208 15.397 1.00 97.12 112 LEU A CA 1
ATOM 890 C C . LEU A 1 112 ? -7.543 -5.990 14.089 1.00 97.12 112 LEU A C 1
ATOM 892 O O . LEU A 1 112 ? -7.934 -7.153 14.126 1.00 97.12 112 LEU A O 1
ATOM 896 N N . HIS A 1 113 ? -7.145 -5.381 12.976 1.00 97.12 113 HIS A N 1
ATOM 897 C CA . HIS A 1 113 ? -7.125 -6.000 11.644 1.00 97.12 113 HIS A CA 1
ATOM 898 C C . HIS A 1 113 ? -5.745 -5.893 11.014 1.00 97.12 113 HIS A C 1
ATOM 900 O O . HIS A 1 113 ? -4.873 -5.166 11.503 1.00 97.12 113 HIS A O 1
ATOM 906 N N . ARG A 1 114 ? -5.530 -6.626 9.924 1.00 96.62 114 ARG A N 1
ATOM 907 C CA . ARG A 1 114 ? -4.262 -6.664 9.197 1.00 96.62 114 ARG A CA 1
ATOM 908 C C . ARG A 1 114 ? -4.480 -6.411 7.715 1.00 96.62 114 ARG A C 1
ATOM 910 O O . ARG A 1 114 ? -5.199 -7.143 7.038 1.00 96.62 114 ARG A O 1
ATOM 917 N N . ILE A 1 115 ? -3.776 -5.405 7.210 1.00 98.06 115 ILE A N 1
ATOM 918 C CA . ILE A 1 115 ? -3.570 -5.215 5.778 1.00 98.06 115 ILE A CA 1
ATOM 919 C C . ILE A 1 115 ? -2.298 -5.968 5.405 1.00 98.06 115 ILE A C 1
ATOM 921 O O . ILE A 1 115 ? -1.228 -5.717 5.965 1.00 98.06 115 ILE A O 1
ATOM 925 N N . GLU A 1 116 ? -2.407 -6.886 4.457 1.00 97.62 116 GLU A N 1
ATOM 926 C CA . GLU A 1 116 ? -1.264 -7.581 3.886 1.00 97.62 116 GLU A CA 1
ATOM 927 C C . GLU A 1 116 ? -0.946 -7.004 2.517 1.00 97.62 116 GLU A C 1
ATOM 929 O O . GLU A 1 116 ? -1.810 -6.922 1.641 1.00 97.62 116 GLU A O 1
ATOM 934 N N . VAL A 1 117 ? 0.311 -6.618 2.335 1.00 97.69 117 VAL A N 1
ATOM 935 C CA . VAL A 1 117 ? 0.826 -6.080 1.083 1.00 97.69 117 VAL A CA 1
ATOM 936 C C . VAL A 1 117 ? 1.972 -6.960 0.622 1.00 97.69 117 VAL A C 1
ATOM 938 O O . VAL A 1 117 ? 2.944 -7.166 1.346 1.00 97.69 117 VAL A O 1
ATOM 941 N N . PHE A 1 118 ? 1.873 -7.452 -0.602 1.00 96.38 118 PHE A N 1
ATOM 942 C CA . PHE A 1 118 ? 2.918 -8.220 -1.252 1.00 96.38 118 PHE A CA 1
ATOM 943 C C . PHE A 1 118 ? 3.532 -7.388 -2.364 1.00 96.38 118 PHE A C 1
ATOM 945 O O . PHE A 1 118 ? 2.824 -6.866 -3.223 1.00 96.38 118 PHE A O 1
ATOM 952 N N . TRP A 1 119 ? 4.852 -7.284 -2.344 1.00 94.75 119 TRP A N 1
ATOM 953 C CA . TRP A 1 119 ? 5.652 -6.804 -3.457 1.00 94.75 119 TRP A CA 1
ATOM 954 C C . TRP A 1 119 ? 6.183 -7.999 -4.243 1.00 94.75 119 TRP A C 1
ATOM 956 O O . TRP A 1 119 ? 6.684 -8.954 -3.644 1.00 94.75 119 TRP A O 1
ATOM 966 N N . ASN A 1 120 ? 6.076 -7.923 -5.567 1.00 93.19 120 ASN A N 1
ATOM 967 C CA . ASN A 1 120 ? 6.323 -9.016 -6.502 1.00 93.19 120 ASN A CA 1
ATOM 968 C C . ASN A 1 120 ? 5.632 -10.325 -6.058 1.00 93.19 120 ASN A C 1
ATOM 970 O O . ASN A 1 120 ? 6.309 -11.290 -5.709 1.00 93.19 120 ASN A O 1
ATOM 974 N N . PRO A 1 121 ? 4.284 -10.361 -6.005 1.00 91.31 121 PRO A N 1
ATOM 975 C CA . PRO A 1 121 ? 3.532 -11.469 -5.406 1.00 91.31 121 PRO A CA 1
ATOM 976 C C . PRO A 1 121 ? 3.670 -12.805 -6.149 1.00 91.31 121 PRO A C 1
ATOM 978 O O . PRO A 1 121 ? 3.384 -13.847 -5.571 1.00 91.31 121 PRO A O 1
ATOM 981 N N . ASN A 1 122 ? 4.095 -12.779 -7.414 1.00 84.88 122 ASN A N 1
ATOM 982 C CA . ASN A 1 122 ? 4.237 -13.962 -8.258 1.00 84.88 122 ASN A CA 1
ATOM 983 C C . ASN A 1 122 ? 5.656 -14.011 -8.854 1.00 84.88 122 ASN A C 1
ATOM 985 O O . ASN A 1 122 ? 5.805 -13.796 -10.061 1.00 84.88 122 ASN A O 1
ATOM 989 N N . PRO A 1 123 ? 6.709 -14.226 -8.039 1.00 80.12 123 PRO A N 1
ATOM 990 C CA . PRO A 1 123 ? 8.042 -14.439 -8.587 1.00 80.12 123 PRO A CA 1
ATOM 991 C C . PRO A 1 123 ? 8.052 -15.749 -9.394 1.00 80.12 123 PRO A C 1
ATOM 993 O O . PRO A 1 123 ? 7.304 -16.677 -9.085 1.00 80.12 123 PRO A O 1
ATOM 996 N N . ALA A 1 124 ? 8.891 -15.840 -10.427 1.00 73.31 124 ALA A N 1
ATOM 997 C CA . ALA A 1 124 ? 9.086 -17.104 -11.141 1.00 73.31 124 ALA A CA 1
ATOM 998 C C . ALA A 1 124 ? 9.584 -18.205 -10.177 1.00 73.31 124 ALA A C 1
ATOM 1000 O O . ALA A 1 124 ? 10.330 -17.907 -9.244 1.00 73.31 124 ALA A O 1
ATOM 1001 N N . GLU A 1 125 ? 9.195 -19.468 -10.403 1.00 60.12 125 GLU A N 1
ATOM 1002 C CA . GLU A 1 125 ? 9.466 -20.599 -9.486 1.00 60.12 125 GLU A CA 1
ATOM 1003 C C . GLU A 1 125 ? 10.964 -20.824 -9.193 1.00 60.12 125 GLU A C 1
ATOM 1005 O O . GLU A 1 125 ? 11.317 -21.290 -8.113 1.00 60.12 125 GLU A O 1
ATOM 1010 N N . GLU A 1 126 ? 11.848 -20.417 -10.109 1.00 64.94 126 GLU A N 1
ATOM 1011 C CA . GLU A 1 126 ? 13.312 -20.455 -9.962 1.00 64.94 126 GLU A CA 1
ATOM 1012 C C . GLU A 1 126 ? 13.934 -19.052 -10.086 1.00 64.94 126 GLU A C 1
ATOM 1014 O O . GLU A 1 126 ? 15.019 -18.880 -10.645 1.00 64.94 126 GLU A O 1
ATOM 1019 N N . ALA A 1 127 ? 13.233 -18.014 -9.620 1.00 66.75 127 ALA A N 1
ATOM 1020 C CA . ALA A 1 127 ? 13.726 -16.645 -9.717 1.00 66.75 127 ALA A CA 1
ATOM 1021 C C . ALA A 1 127 ? 15.080 -16.503 -9.002 1.00 66.75 127 ALA A C 1
ATOM 1023 O O . ALA A 1 127 ? 15.185 -16.641 -7.781 1.00 66.75 127 ALA A O 1
ATOM 1024 N N . ALA A 1 128 ? 16.123 -16.197 -9.774 1.00 71.44 128 ALA A N 1
ATOM 1025 C CA . ALA A 1 128 ? 17.388 -15.742 -9.223 1.00 71.44 128 ALA A CA 1
ATOM 1026 C C . ALA A 1 128 ? 17.178 -14.421 -8.451 1.00 71.44 128 ALA A C 1
ATOM 1028 O O . ALA A 1 128 ? 16.223 -13.689 -8.738 1.00 71.44 128 ALA A O 1
ATOM 1029 N N . PRO A 1 129 ? 18.069 -14.084 -7.497 1.00 75.06 129 PRO A N 1
ATOM 1030 C CA . PRO A 1 129 ? 18.133 -12.742 -6.932 1.00 75.06 129 PRO A CA 1
ATOM 1031 C C . PRO A 1 129 ? 18.067 -11.680 -8.030 1.00 75.06 129 PRO A C 1
ATOM 1033 O O . PRO A 1 129 ? 18.688 -11.834 -9.082 1.00 75.06 129 PRO A O 1
ATOM 1036 N N . LEU A 1 130 ? 17.313 -10.609 -7.784 1.00 74.06 130 LEU A N 1
ATOM 1037 C CA . LEU A 1 130 ? 17.094 -9.566 -8.789 1.00 74.06 130 LEU A CA 1
ATOM 1038 C C . LEU A 1 130 ? 18.384 -8.822 -9.137 1.00 74.06 130 LEU A C 1
ATOM 1040 O O . LEU A 1 130 ? 18.540 -8.358 -10.262 1.00 74.06 130 LEU A O 1
ATOM 1044 N N . ASP A 1 131 ? 19.282 -8.703 -8.160 1.00 75.88 131 ASP A N 1
ATOM 1045 C CA . ASP A 1 131 ? 20.619 -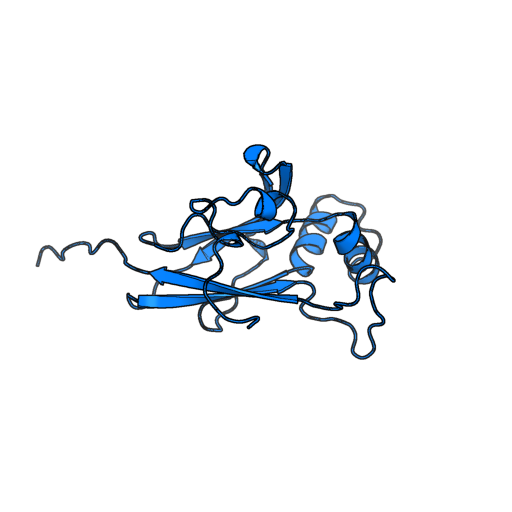8.131 -8.287 1.00 75.88 131 ASP A CA 1
ATOM 1046 C C . ASP A 1 131 ? 21.490 -8.614 -7.112 1.00 75.88 131 ASP A C 1
ATOM 1048 O O . ASP A 1 131 ? 20.966 -9.103 -6.107 1.00 75.88 131 ASP A O 1
ATOM 1052 N N . ASP A 1 132 ? 22.805 -8.407 -7.170 1.00 76.56 132 ASP A N 1
ATOM 1053 C CA . ASP A 1 132 ? 23.730 -8.672 -6.057 1.00 76.56 132 ASP A CA 1
ATOM 1054 C C . ASP A 1 132 ? 23.368 -7.882 -4.779 1.00 76.56 132 ASP A C 1
ATOM 1056 O O . ASP A 1 132 ? 23.597 -8.339 -3.657 1.00 76.56 132 ASP A O 1
ATOM 1060 N N . ARG A 1 133 ? 22.726 -6.722 -4.953 1.00 78.44 133 ARG A N 1
ATOM 1061 C CA . ARG A 1 133 ? 22.184 -5.856 -3.894 1.00 78.44 133 ARG A CA 1
ATOM 1062 C C . ARG A 1 133 ? 20.811 -6.286 -3.369 1.00 78.44 133 ARG A C 1
ATOM 1064 O O . ARG A 1 133 ? 20.437 -5.851 -2.280 1.00 78.44 133 ARG A O 1
ATOM 1071 N N . TYR A 1 134 ? 20.050 -7.080 -4.125 1.00 75.38 134 TYR A N 1
ATOM 1072 C CA . TYR A 1 134 ? 18.660 -7.438 -3.816 1.00 75.38 134 TYR A CA 1
ATOM 1073 C C . TYR A 1 134 ? 18.472 -8.954 -3.848 1.00 75.38 134 TYR A C 1
ATOM 1075 O O . TYR A 1 134 ? 18.129 -9.549 -4.869 1.00 75.38 134 TYR A O 1
ATOM 1083 N N . THR A 1 135 ? 18.662 -9.576 -2.686 1.00 74.12 135 THR A N 1
ATOM 1084 C CA . THR A 1 135 ? 18.495 -11.024 -2.500 1.00 74.12 135 THR A CA 1
ATOM 1085 C C . THR A 1 135 ? 17.034 -11.457 -2.367 1.00 74.12 135 THR A C 1
ATOM 1087 O O . THR A 1 135 ? 16.728 -12.640 -2.493 1.00 74.12 135 THR A O 1
ATOM 1090 N N . GLU A 1 136 ? 16.125 -10.514 -2.120 1.00 76.88 136 GLU A N 1
ATOM 1091 C CA . GLU A 1 136 ? 14.689 -10.755 -1.977 1.00 76.88 136 GLU A CA 1
ATOM 1092 C C . GLU A 1 136 ? 14.009 -10.782 -3.352 1.00 76.88 136 GLU A C 1
ATOM 1094 O O . GLU A 1 136 ? 13.976 -9.779 -4.063 1.00 76.88 136 GLU A O 1
ATOM 1099 N N . VAL A 1 137 ? 13.423 -11.926 -3.712 1.00 85.69 137 VAL A N 1
ATOM 1100 C CA . VAL A 1 137 ? 12.631 -12.083 -4.948 1.00 85.69 137 VAL A CA 1
ATOM 1101 C C . VAL A 1 137 ? 11.182 -11.626 -4.780 1.00 85.69 137 VAL A C 1
ATOM 1103 O O . VAL A 1 137 ? 10.521 -11.297 -5.755 1.00 85.69 137 VAL A O 1
ATOM 1106 N N . SER A 1 138 ? 10.686 -11.586 -3.545 1.00 90.12 138 SER A N 1
ATOM 1107 C CA . SER A 1 138 ? 9.376 -11.055 -3.164 1.00 90.12 138 SER A CA 1
ATOM 1108 C C . SER A 1 138 ? 9.442 -10.544 -1.728 1.00 90.12 138 SER A C 1
ATOM 1110 O O . SER A 1 138 ? 10.350 -10.905 -0.979 1.00 90.12 138 SER A O 1
ATOM 1112 N N . ASN A 1 139 ? 8.489 -9.698 -1.340 1.00 90.94 139 ASN A N 1
ATOM 1113 C CA . ASN A 1 139 ? 8.413 -9.160 0.014 1.00 90.94 139 ASN A CA 1
ATOM 1114 C C . ASN A 1 139 ? 6.972 -9.112 0.508 1.00 90.94 139 ASN A C 1
ATOM 1116 O O . ASN A 1 139 ? 6.081 -8.670 -0.214 1.00 90.94 139 ASN A O 1
ATOM 1120 N N . ARG A 1 140 ? 6.758 -9.509 1.765 1.00 94.00 140 ARG A N 1
ATOM 1121 C CA . ARG A 1 140 ? 5.465 -9.413 2.453 1.00 94.00 140 ARG A CA 1
ATOM 1122 C C . ARG A 1 140 ? 5.549 -8.380 3.570 1.00 94.00 140 ARG A C 1
ATOM 1124 O O . ARG A 1 140 ? 6.396 -8.476 4.456 1.00 94.00 140 ARG A O 1
ATOM 1131 N N . PHE A 1 141 ? 4.620 -7.436 3.554 1.00 94.44 141 PHE A N 1
ATOM 1132 C CA . PHE A 1 141 ? 4.421 -6.432 4.588 1.00 94.44 141 PHE A CA 1
ATOM 1133 C C . PHE A 1 141 ? 3.071 -6.679 5.258 1.00 94.44 141 PHE A C 1
ATOM 1135 O O . PHE A 1 141 ? 2.059 -6.854 4.582 1.00 94.44 141 PHE A O 1
ATOM 1142 N N . VAL A 1 142 ? 3.054 -6.686 6.588 1.00 96.19 142 VAL A N 1
ATOM 1143 C CA . VAL A 1 142 ? 1.831 -6.832 7.387 1.00 96.19 142 VAL A CA 1
ATOM 1144 C C . VAL A 1 142 ? 1.664 -5.570 8.217 1.00 96.19 142 VAL A C 1
ATOM 1146 O O . VAL A 1 142 ? 2.491 -5.295 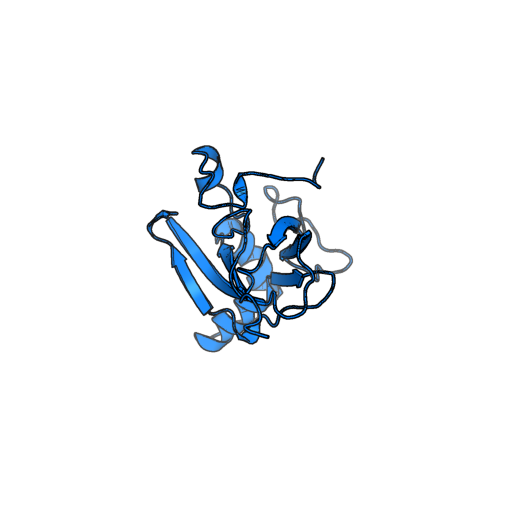9.089 1.00 96.19 142 VAL A O 1
ATOM 1149 N N . ILE A 1 143 ? 0.610 -4.810 7.930 1.00 96.62 143 ILE A N 1
ATOM 1150 C CA . ILE A 1 143 ? 0.305 -3.528 8.565 1.00 96.62 143 ILE A CA 1
ATOM 1151 C C . ILE A 1 143 ? -0.899 -3.733 9.488 1.00 96.62 143 ILE A C 1
ATOM 1153 O O . ILE A 1 143 ? -2.019 -3.900 8.996 1.00 96.62 143 ILE A O 1
ATOM 1157 N N . PRO A 1 144 ? -0.701 -3.776 10.814 1.00 97.06 144 PRO A N 1
ATOM 1158 C CA . PRO A 1 144 ? -1.823 -3.841 11.732 1.00 97.06 144 PRO A CA 1
ATOM 1159 C C . PRO A 1 144 ? -2.548 -2.490 11.795 1.00 97.06 144 PRO A C 1
ATOM 1161 O O . PRO A 1 144 ? -1.917 -1.440 11.734 1.00 97.06 144 PRO A O 1
ATOM 1164 N N . ILE A 1 145 ? -3.867 -2.515 11.956 1.00 97.25 145 ILE A N 1
ATOM 1165 C CA . ILE A 1 145 ? -4.699 -1.326 12.177 1.00 97.25 145 ILE A CA 1
ATOM 1166 C C . ILE A 1 145 ? -5.671 -1.582 13.324 1.00 97.25 145 ILE A C 1
ATOM 1168 O O . ILE A 1 145 ? -6.180 -2.692 13.470 1.00 97.25 145 ILE A O 1
ATOM 1172 N N . ALA A 1 146 ? -5.957 -0.557 14.117 1.00 96.69 146 ALA A N 1
ATOM 1173 C CA . ALA A 1 146 ? -7.090 -0.556 15.029 1.00 96.69 146 ALA A CA 1
ATOM 1174 C C . ALA A 1 146 ? -8.275 0.111 14.328 1.00 96.69 146 ALA A C 1
ATOM 1176 O O . ALA A 1 146 ? -8.299 1.331 14.175 1.00 96.69 146 ALA A O 1
ATOM 1177 N N . PHE A 1 147 ? -9.246 -0.686 13.886 1.00 96.38 147 PHE A N 1
ATOM 1178 C CA . PHE A 1 147 ? -10.492 -0.169 13.338 1.00 96.38 147 PHE A CA 1
ATOM 1179 C C . PHE A 1 147 ? -11.466 0.137 14.476 1.00 96.38 147 PHE A C 1
ATOM 1181 O O . PHE A 1 147 ? -11.892 -0.756 15.207 1.00 96.38 147 PHE A O 1
ATOM 1188 N N . SER A 1 148 ? -11.803 1.410 14.630 1.00 93.31 148 SER A N 1
ATOM 1189 C CA . SER A 1 148 ? -12.768 1.907 15.604 1.00 93.31 148 SER A CA 1
ATOM 1190 C C . SER A 1 148 ? -13.695 2.878 14.878 1.00 93.31 148 SER A C 1
ATOM 1192 O O . SER A 1 148 ? -13.469 4.091 14.949 1.00 93.31 148 SER A O 1
ATOM 1194 N N . PRO A 1 149 ? -14.707 2.379 14.139 1.00 87.06 149 PRO A N 1
ATOM 1195 C CA . PRO A 1 149 ? -15.642 3.256 13.452 1.00 87.06 149 PRO A CA 1
ATOM 1196 C C . PRO A 1 149 ? -16.251 4.219 14.467 1.00 87.06 149 PRO A C 1
ATOM 1198 O O . PRO A 1 149 ? -16.560 3.834 15.598 1.00 87.06 149 PRO A O 1
ATOM 1201 N N . ALA A 1 150 ? -16.405 5.483 14.076 1.00 77.75 150 ALA A N 1
ATOM 1202 C CA . ALA A 1 150 ? -17.239 6.382 14.853 1.00 77.75 150 ALA A CA 1
ATOM 1203 C C . ALA A 1 150 ? -18.634 5.753 14.864 1.00 77.75 150 ALA A C 1
ATOM 1205 O O . ALA A 1 150 ? -19.267 5.672 13.814 1.00 77.75 150 ALA A O 1
ATOM 1206 N N . PHE A 1 151 ? -19.073 5.222 16.006 1.00 61.41 151 PHE A N 1
ATOM 1207 C CA . PHE A 1 151 ? -20.447 4.769 16.145 1.00 61.41 151 PHE A CA 1
ATOM 1208 C C . PHE A 1 151 ? -21.336 5.950 15.738 1.00 61.41 151 PHE A C 1
ATOM 1210 O O . PHE A 1 151 ? -21.350 6.973 16.426 1.00 61.41 151 PHE A O 1
ATOM 1217 N N . GLU A 1 152 ? -22.077 5.837 14.634 1.00 54.44 152 GLU A N 1
ATOM 1218 C CA . GLU A 1 152 ? -23.373 6.498 14.611 1.00 54.44 152 GLU A CA 1
ATOM 1219 C C . GLU A 1 152 ? -24.119 5.863 15.781 1.00 54.44 152 GLU A C 1
ATOM 1221 O O . GLU A 1 152 ? -24.410 4.667 15.773 1.00 54.44 152 GLU A O 1
ATOM 1226 N N . MET A 1 153 ? -24.320 6.628 16.857 1.00 46.22 153 MET A N 1
ATOM 1227 C CA . MET A 1 153 ? -25.333 6.256 17.832 1.00 46.22 153 MET A CA 1
ATOM 1228 C C . MET A 1 153 ? -26.612 6.077 17.018 1.00 46.22 153 MET A C 1
ATOM 1230 O O . MET A 1 153 ? -27.089 7.059 16.446 1.00 46.22 153 MET A O 1
ATOM 1234 N N . SER A 1 154 ? -27.122 4.845 16.919 1.00 49.16 154 SER A N 1
ATOM 1235 C CA . SER A 1 154 ? -28.478 4.634 16.415 1.00 49.16 154 SER A CA 1
ATOM 1236 C C . SER A 1 154 ? -29.364 5.547 17.249 1.00 49.16 154 SER A C 1
ATOM 1238 O O . SER A 1 154 ? -29.377 5.447 18.478 1.00 49.16 154 SER A O 1
ATOM 1240 N N . LEU A 1 155 ? -30.025 6.500 16.599 1.00 49.34 155 LEU A N 1
ATOM 1241 C CA . LEU A 1 155 ? -31.121 7.235 17.209 1.00 49.34 155 LEU A CA 1
ATOM 1242 C C . LEU A 1 155 ? -32.344 6.318 17.163 1.00 49.34 155 LEU A C 1
ATOM 1244 O O . LEU A 1 155 ? -33.281 6.604 16.428 1.00 49.34 155 LEU A O 1
ATOM 1248 N N . ASP A 1 156 ? -32.296 5.215 17.907 1.00 49.19 156 ASP A N 1
ATOM 1249 C CA . ASP A 1 156 ? -33.448 4.350 18.164 1.00 49.19 156 ASP A CA 1
ATOM 1250 C C . ASP A 1 156 ? -33.597 4.113 19.671 1.00 49.19 156 ASP A C 1
ATOM 1252 O O . ASP A 1 156 ? -32.626 3.633 20.305 1.00 49.19 156 ASP A O 1
#

Foldseek 3Di:
DLDDADLLQEPVSDDPVSLVDQDKHWHHQEAADQWIKIWRFDDCVQVVLVLVVQDPPPPDPVSVQVSLLLQKWKDKPPHTDDSVQWDWDDDVVSRTTGTIDIDGPPPPDFAKIKMKMKGNPDFPPPDQASDPVGRDSMDIHIHIHGYDHPDPPPPD

pLDDT: mean 86.68, std 12.57, range [44.88, 98.44]